Protein AF-A0A524R0M7-F1 (afdb_monomer)

Mean predicted aligned error: 8.1 Å

Foldseek 3Di:
DAAEAAADQFQVCLVPLCVPQLVVVVCQQQPADPLRHGPPQCADSVRDHDPPCPVSPCVNVVVVQVSPCCNPNQHGCTGHLVSNLVSVVVVVVVVDDDHHYDFDTGPRDPVSSVVRVVRCVPRNVVVVPPDPPD

Sequence (134 aa):
MAKAIYVAPTMEEAESDPIELENFSSRILSSVGATGHVIGMPTDKNGRLPKGYEAWASRQTDRNRRDDPGHAGLPPLRGTSEVVIERIKETQAQGINHIFGAFGFPGLPHEKVMRSIELFATQVMPHFQEAPAT

Structure (mmCIF, N/CA/C/O backbone):
data_AF-A0A524R0M7-F1
#
_entry.id   AF-A0A524R0M7-F1
#
loop_
_atom_site.group_PDB
_atom_site.id
_atom_site.type_symbol
_atom_site.label_atom_id
_atom_site.label_alt_id
_atom_site.label_comp_id
_atom_site.label_asym_id
_atom_site.label_entity_id
_atom_site.label_seq_id
_atom_site.pdbx_PDB_ins_code
_atom_site.Cartn_x
_atom_site.Cartn_y
_atom_site.Cartn_z
_atom_site.occupancy
_atom_site.B_iso_or_equiv
_atom_site.auth_seq_id
_atom_site.auth_comp_id
_atom_site.auth_asym_id
_atom_site.auth_atom_id
_atom_site.pdbx_PDB_model_num
ATOM 1 N N . MET A 1 1 ? -3.704 -11.294 -6.481 1.00 59.41 1 MET A N 1
ATOM 2 C CA . MET A 1 1 ? -2.554 -10.424 -6.137 1.00 59.41 1 MET A CA 1
ATOM 3 C C . MET A 1 1 ? -2.847 -9.756 -4.806 1.00 59.41 1 MET A C 1
ATOM 5 O O . MET A 1 1 ? -4.020 -9.578 -4.503 1.00 59.41 1 MET A O 1
ATOM 9 N N . ALA A 1 2 ? -1.818 -9.433 -4.021 1.00 70.06 2 ALA A N 1
ATOM 10 C CA . ALA A 1 2 ? -2.004 -8.707 -2.769 1.00 70.06 2 ALA A CA 1
ATOM 11 C C . ALA A 1 2 ? -2.359 -7.234 -3.047 1.00 70.06 2 ALA A C 1
ATOM 13 O O . ALA A 1 2 ? -1.777 -6.624 -3.943 1.00 70.06 2 ALA A O 1
ATOM 14 N N . LYS A 1 3 ? -3.325 -6.685 -2.309 1.00 78.06 3 LYS A N 1
ATOM 15 C CA . LYS A 1 3 ? -3.758 -5.287 -2.365 1.00 78.06 3 LYS A CA 1
ATOM 16 C C . LYS A 1 3 ? -2.804 -4.447 -1.521 1.00 78.06 3 LYS A C 1
ATOM 18 O O . LYS A 1 3 ? -2.486 -4.834 -0.399 1.00 78.06 3 LYS A O 1
ATOM 23 N N . ALA A 1 4 ? -2.332 -3.327 -2.062 1.00 81.19 4 ALA A N 1
ATOM 24 C CA . ALA A 1 4 ? -1.498 -2.403 -1.303 1.00 81.19 4 ALA A CA 1
ATOM 25 C C . ALA A 1 4 ? -2.320 -1.795 -0.157 1.00 81.19 4 ALA A C 1
ATOM 27 O O . 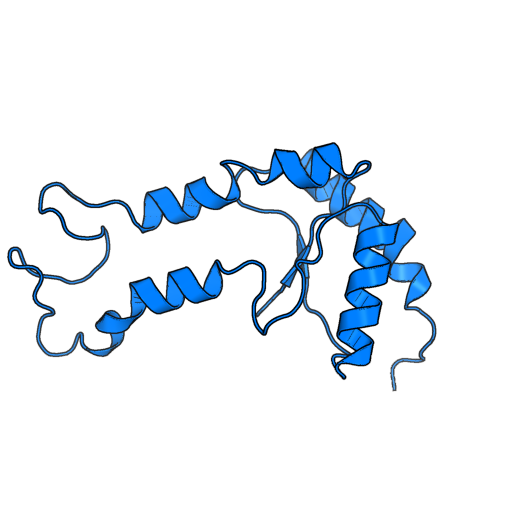ALA A 1 4 ? -3.419 -1.283 -0.390 1.00 81.19 4 ALA A O 1
ATOM 28 N N . ILE A 1 5 ? -1.794 -1.879 1.064 1.00 89.44 5 ILE A N 1
ATOM 29 C CA . ILE A 1 5 ? -2.403 -1.329 2.274 1.00 89.44 5 ILE A CA 1
ATOM 30 C C . ILE A 1 5 ? -1.431 -0.331 2.892 1.00 89.44 5 ILE A C 1
ATOM 32 O O . ILE A 1 5 ? -0.250 -0.634 3.086 1.00 89.44 5 ILE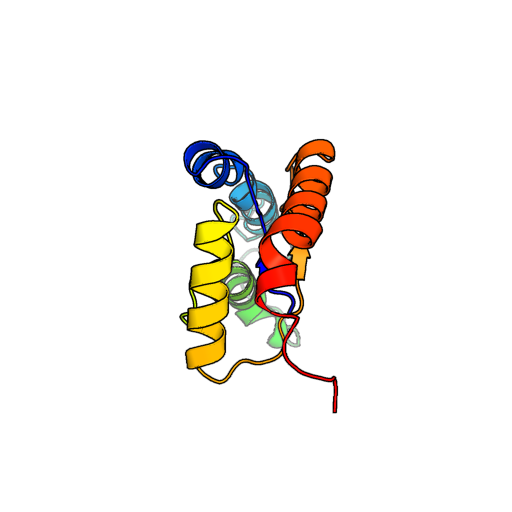 A O 1
ATOM 36 N N . TYR A 1 6 ? -1.942 0.854 3.214 1.00 93.44 6 TYR A N 1
ATOM 37 C CA . TYR A 1 6 ? -1.202 1.849 3.975 1.00 93.44 6 TYR A CA 1
ATOM 38 C C . TYR A 1 6 ? -2.138 2.627 4.904 1.00 93.44 6 TYR A C 1
ATOM 40 O O . TYR A 1 6 ? -3.006 3.373 4.455 1.00 93.44 6 TYR A O 1
ATOM 48 N N . VAL A 1 7 ? -1.959 2.423 6.206 1.00 96.38 7 VAL A N 1
ATOM 49 C CA . VAL A 1 7 ? -2.704 3.098 7.268 1.00 96.38 7 VAL A CA 1
ATOM 50 C C . VAL A 1 7 ? -1.794 4.154 7.881 1.00 96.38 7 VAL A C 1
ATOM 52 O O . VAL A 1 7 ? -0.721 3.827 8.392 1.00 96.38 7 VAL A O 1
ATOM 55 N N . ALA A 1 8 ? -2.219 5.411 7.826 1.00 96.75 8 ALA A N 1
ATOM 56 C CA . ALA A 1 8 ? -1.482 6.547 8.364 1.00 96.75 8 ALA A CA 1
ATOM 57 C C . ALA A 1 8 ? -2.281 7.238 9.483 1.00 96.75 8 ALA A C 1
ATOM 59 O O . ALA A 1 8 ? -3.506 7.132 9.516 1.00 96.75 8 ALA A O 1
ATOM 60 N N . PRO A 1 9 ? -1.630 7.981 10.396 1.00 96.88 9 PRO A N 1
ATOM 61 C CA . PRO A 1 9 ? -2.338 8.719 11.445 1.00 96.88 9 PRO A CA 1
ATOM 62 C C . PRO A 1 9 ? -3.246 9.839 10.915 1.00 96.88 9 PRO A C 1
ATOM 64 O O . PRO A 1 9 ? -4.206 10.214 11.582 1.00 96.88 9 PRO A O 1
ATOM 67 N N . THR A 1 10 ? -2.939 10.395 9.739 1.00 97.25 10 THR A N 1
ATOM 68 C CA . THR A 1 10 ? -3.697 11.487 9.115 1.00 97.25 10 THR A CA 1
ATOM 69 C C . THR A 1 10 ? -3.897 11.232 7.624 1.00 97.25 10 THR A C 1
ATOM 71 O O . THR A 1 10 ? -3.109 10.531 6.985 1.00 97.25 10 THR A O 1
ATOM 74 N N . MET A 1 11 ? -4.941 11.841 7.056 1.00 95.25 11 MET A N 1
ATOM 75 C CA . MET A 1 11 ? -5.168 11.804 5.608 1.00 95.25 11 MET A CA 1
ATOM 76 C C . MET A 1 11 ? -4.065 12.517 4.828 1.00 95.25 11 MET A C 1
ATOM 78 O O . MET A 1 11 ? -3.648 12.019 3.791 1.00 95.25 11 MET A O 1
ATOM 82 N N . GLU A 1 12 ? -3.533 13.619 5.357 1.00 94.81 12 GLU A N 1
ATOM 83 C CA . GLU A 1 12 ? -2.422 14.344 4.733 1.00 94.81 12 GLU A CA 1
ATOM 84 C C . GLU A 1 12 ? -1.178 13.456 4.563 1.00 94.81 12 GLU A C 1
ATOM 86 O O . GLU A 1 12 ? -0.577 13.431 3.490 1.00 94.81 12 GLU A O 1
ATOM 91 N N . GLU A 1 13 ? -0.807 12.675 5.585 1.00 94.00 13 GLU A N 1
ATOM 92 C CA . GLU A 1 13 ? 0.306 11.723 5.473 1.00 94.00 13 GLU A CA 1
ATOM 93 C C . GLU A 1 13 ? -0.026 10.612 4.466 1.00 94.00 13 GLU A C 1
ATOM 95 O O . GLU A 1 13 ? 0.786 10.295 3.596 1.00 94.00 13 GLU A O 1
ATOM 100 N N . ALA A 1 14 ? -1.245 10.065 4.537 1.00 91.88 14 ALA A N 1
ATOM 101 C CA . ALA A 1 14 ? -1.700 9.025 3.619 1.00 91.88 14 ALA A CA 1
ATOM 102 C C . ALA A 1 14 ? -1.679 9.475 2.149 1.00 91.88 14 ALA A C 1
ATOM 104 O O . ALA A 1 14 ? -1.449 8.655 1.264 1.00 91.88 14 ALA A O 1
ATOM 105 N N . GLU A 1 15 ? -1.937 10.751 1.876 1.00 88.81 15 GLU A N 1
ATOM 106 C CA . GLU A 1 15 ? -1.950 11.319 0.529 1.00 88.81 15 GLU A CA 1
ATOM 107 C C . GLU A 1 15 ? -0.560 11.729 0.047 1.00 88.81 15 GLU A C 1
ATOM 109 O O . GLU A 1 15 ? -0.262 11.541 -1.130 1.00 88.81 15 GLU A O 1
ATOM 114 N N . SER A 1 16 ? 0.289 12.257 0.932 1.00 90.00 16 SER A N 1
ATOM 115 C CA . SER A 1 16 ? 1.598 12.813 0.572 1.00 90.00 16 SER A CA 1
ATOM 116 C C . SER A 1 16 ? 2.705 11.771 0.446 1.00 90.00 16 SER A C 1
ATOM 118 O O . SER A 1 16 ? 3.467 11.823 -0.517 1.00 90.00 16 SER A O 1
ATOM 120 N N . ASP A 1 17 ? 2.789 10.804 1.362 1.00 88.50 17 ASP A N 1
ATOM 121 C CA . ASP A 1 17 ? 3.863 9.803 1.353 1.00 88.50 17 ASP A CA 1
ATOM 122 C C . ASP A 1 17 ? 3.954 8.983 0.053 1.00 88.50 17 ASP A C 1
ATOM 124 O O . ASP A 1 17 ? 5.062 8.681 -0.384 1.00 88.50 17 ASP A O 1
ATOM 128 N N . PRO A 1 18 ? 2.851 8.609 -0.613 1.00 81.12 18 PRO A N 1
ATOM 129 C CA . PRO A 1 18 ? 2.929 7.870 -1.871 1.00 81.12 18 PRO A CA 1
ATOM 130 C C . PRO A 1 18 ? 3.421 8.700 -3.063 1.00 81.12 18 PRO A C 1
ATOM 132 O O . PRO A 1 18 ? 3.880 8.129 -4.060 1.00 81.12 18 PRO A O 1
ATOM 135 N N . ILE A 1 19 ? 3.316 10.032 -2.986 1.00 78.06 19 ILE A N 1
ATOM 136 C CA . ILE A 1 19 ? 3.706 10.938 -4.070 1.00 78.06 19 ILE A CA 1
ATOM 137 C C . ILE A 1 19 ? 5.197 10.739 -4.355 1.00 78.06 19 ILE A C 1
ATOM 139 O O . ILE A 1 19 ? 6.019 10.667 -3.447 1.00 78.06 19 ILE A O 1
ATOM 143 N N . GLU A 1 20 ? 5.545 10.608 -5.636 1.00 68.62 20 GLU A N 1
ATOM 144 C CA . GLU A 1 20 ? 6.880 10.250 -6.148 1.00 68.62 20 GLU A CA 1
ATOM 145 C C . GLU A 1 20 ? 7.407 8.847 -5.783 1.00 68.62 20 GLU A C 1
ATOM 147 O O . GLU A 1 20 ? 8.086 8.235 -6.612 1.00 68.62 20 GLU A O 1
ATOM 152 N N . LEU A 1 21 ? 7.080 8.295 -4.612 1.00 67.56 21 LEU A N 1
ATOM 153 C CA . LEU A 1 21 ? 7.569 6.991 -4.147 1.00 67.56 21 LEU A CA 1
ATOM 154 C C . LEU A 1 21 ? 6.954 5.815 -4.918 1.00 67.56 21 LEU A C 1
ATOM 156 O O . LEU A 1 21 ? 7.671 4.912 -5.359 1.00 67.56 21 LEU A O 1
ATOM 160 N N . GLU A 1 22 ? 5.652 5.860 -5.198 1.00 66.06 22 GLU A N 1
ATOM 161 C CA . GLU A 1 22 ? 5.008 4.854 -6.056 1.00 66.06 22 GLU A CA 1
ATOM 162 C C . GLU A 1 22 ? 5.490 4.952 -7.505 1.00 66.06 22 GLU A C 1
ATOM 164 O O . GLU A 1 22 ? 5.691 3.944 -8.187 1.00 66.06 22 GLU A O 1
ATOM 169 N N . ASN A 1 23 ? 5.782 6.176 -7.949 1.00 65.31 23 ASN A N 1
ATOM 170 C CA . ASN A 1 23 ? 6.322 6.423 -9.276 1.00 65.31 23 ASN A CA 1
ATOM 171 C C . ASN A 1 23 ? 7.785 5.998 -9.396 1.00 65.31 23 ASN A C 1
ATOM 173 O O . ASN A 1 23 ? 8.221 5.733 -10.509 1.00 65.31 23 ASN A O 1
ATOM 177 N N . PHE A 1 24 ? 8.563 5.905 -8.315 1.00 65.88 24 PHE A N 1
ATOM 178 C CA . PHE A 1 24 ? 9.997 5.611 -8.391 1.00 65.88 24 PHE A CA 1
ATOM 179 C C . PHE A 1 24 ? 10.286 4.283 -9.102 1.00 65.88 24 PHE A C 1
ATOM 181 O O . PHE A 1 24 ? 11.060 4.232 -10.063 1.00 65.88 24 PHE A O 1
ATOM 188 N N . SER A 1 25 ? 9.617 3.209 -8.678 1.00 64.38 25 SER A N 1
ATOM 189 C CA . SER A 1 25 ? 9.806 1.887 -9.287 1.00 64.38 25 SER A CA 1
ATOM 190 C C . SER A 1 25 ? 9.271 1.852 -10.715 1.00 64.38 25 SER A C 1
ATOM 192 O O . SER A 1 25 ? 9.933 1.328 -11.613 1.00 64.38 25 SER A O 1
ATOM 194 N N . SER A 1 26 ? 8.112 2.466 -10.953 1.00 66.00 26 SER A N 1
ATOM 195 C CA . SER A 1 26 ? 7.517 2.561 -12.285 1.00 66.00 26 SER A CA 1
ATOM 196 C C . SER A 1 26 ? 8.392 3.369 -13.234 1.00 66.00 26 SER A C 1
ATOM 198 O O . SER A 1 26 ? 8.591 2.943 -14.365 1.00 66.00 26 SER A O 1
ATOM 200 N N . ARG A 1 27 ? 9.007 4.465 -12.780 1.00 70.44 27 ARG A N 1
ATOM 201 C CA . ARG A 1 27 ? 9.959 5.294 -13.534 1.00 70.44 27 ARG A CA 1
ATOM 202 C C . ARG A 1 27 ? 11.197 4.506 -13.926 1.00 70.44 27 ARG A C 1
ATOM 204 O O . ARG A 1 27 ? 11.532 4.490 -15.104 1.00 70.44 27 ARG A O 1
ATOM 211 N N . ILE A 1 28 ? 11.854 3.820 -12.987 1.00 71.69 28 ILE A N 1
ATOM 212 C CA . ILE A 1 28 ? 13.031 2.986 -13.307 1.00 71.69 28 ILE A CA 1
ATOM 213 C C . ILE A 1 28 ? 12.668 1.938 -14.353 1.00 71.69 28 ILE A C 1
ATOM 215 O O . ILE A 1 28 ? 13.397 1.710 -15.313 1.00 71.69 28 ILE A O 1
ATOM 219 N N . LEU A 1 29 ? 11.520 1.303 -14.174 1.00 69.31 29 LEU A N 1
ATOM 220 C CA . LEU A 1 29 ? 11.158 0.153 -14.975 1.00 69.31 29 LEU A CA 1
ATOM 221 C C . LEU A 1 29 ? 10.440 0.499 -16.291 1.00 69.31 29 LEU A C 1
ATOM 223 O O . LEU A 1 29 ? 10.307 -0.371 -17.145 1.00 69.31 29 LEU A O 1
ATOM 227 N N . SER A 1 30 ? 9.986 1.741 -16.454 1.00 71.31 30 SER A N 1
ATOM 228 C CA . SER A 1 30 ? 9.504 2.315 -17.719 1.00 71.31 30 SER A CA 1
ATOM 229 C C . SER A 1 30 ? 10.560 3.191 -18.397 1.00 71.31 30 SER A C 1
ATOM 231 O O . SER A 1 30 ?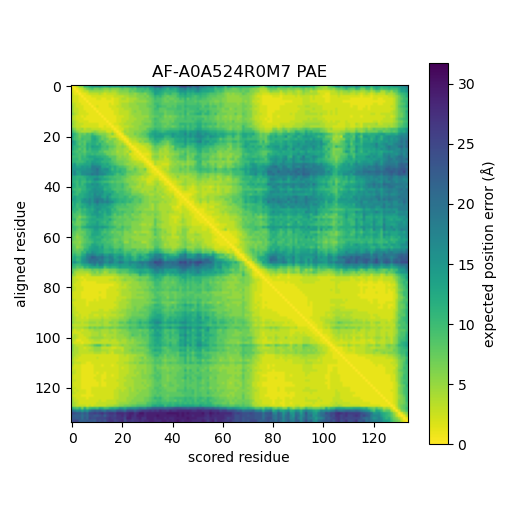 10.303 3.743 -19.466 1.00 71.31 30 SER A O 1
ATOM 233 N N . SER A 1 31 ? 11.749 3.319 -17.795 1.00 76.44 31 SER A N 1
ATOM 234 C CA . SER A 1 31 ? 12.835 4.133 -18.336 1.00 76.44 31 SER A CA 1
ATOM 235 C C . SER A 1 31 ? 13.221 3.655 -19.729 1.00 76.44 31 SER A C 1
ATOM 237 O O . SER A 1 31 ? 13.267 2.454 -20.003 1.00 76.44 31 SER A O 1
ATOM 239 N N . VAL A 1 32 ? 13.531 4.609 -20.602 1.00 79.06 32 VAL A N 1
ATOM 240 C CA . VAL A 1 32 ? 14.000 4.347 -21.961 1.00 79.06 32 VAL A CA 1
ATOM 241 C C . VAL A 1 32 ? 15.521 4.422 -22.014 1.00 79.06 32 VAL A C 1
ATOM 243 O O . VAL A 1 32 ? 16.136 5.321 -21.443 1.00 79.06 32 VAL A O 1
ATOM 246 N N . GLY A 1 33 ? 16.139 3.446 -22.675 1.00 73.06 33 GLY A N 1
ATOM 247 C CA . GLY A 1 33 ? 17.579 3.438 -22.909 1.00 73.06 33 GLY A CA 1
ATOM 248 C C . GLY A 1 33 ? 17.984 4.407 -24.022 1.00 73.06 33 GLY A C 1
ATOM 249 O O . GLY A 1 33 ? 17.146 5.028 -24.672 1.00 73.06 33 GLY A O 1
ATOM 250 N N . ALA A 1 34 ? 19.285 4.468 -24.317 1.00 71.75 34 ALA A N 1
ATOM 251 C CA . ALA A 1 34 ? 19.845 5.324 -25.373 1.00 71.75 34 ALA A CA 1
ATOM 252 C C . ALA A 1 34 ? 19.262 5.065 -26.780 1.00 71.75 34 ALA A C 1
ATOM 254 O O . ALA A 1 34 ? 19.392 5.899 -27.669 1.00 71.75 34 ALA A O 1
ATOM 255 N N . THR A 1 35 ? 18.616 3.915 -26.989 1.00 70.88 35 THR A N 1
ATOM 256 C CA . THR A 1 35 ? 17.947 3.549 -28.245 1.00 70.88 35 THR A CA 1
ATOM 257 C C . THR A 1 35 ? 16.494 4.027 -28.324 1.00 70.88 35 THR A C 1
ATOM 259 O O . THR A 1 35 ? 15.836 3.749 -29.320 1.00 70.88 35 THR A O 1
ATOM 262 N N . GLY A 1 36 ? 15.970 4.693 -27.288 1.00 74.62 36 GLY A N 1
ATOM 263 C CA . GLY A 1 36 ? 14.572 5.132 -27.208 1.00 74.62 36 GLY A CA 1
ATOM 264 C C . GLY A 1 36 ? 13.577 4.035 -26.810 1.00 74.62 36 GLY A C 1
ATOM 265 O O . GLY A 1 36 ? 12.379 4.296 -26.753 1.00 74.62 36 GLY A O 1
ATOM 266 N N . HIS A 1 37 ? 14.053 2.823 -26.506 1.00 75.88 37 HIS A N 1
ATOM 267 C CA . HIS A 1 37 ? 13.214 1.686 -26.116 1.00 75.88 37 HIS A CA 1
ATOM 268 C C . HIS A 1 37 ? 13.242 1.453 -24.607 1.00 75.88 37 HIS A C 1
ATOM 270 O O . HIS A 1 37 ? 14.256 1.707 -23.953 1.00 75.88 37 HIS A O 1
ATOM 276 N N . VAL A 1 38 ? 12.135 0.937 -24.065 1.00 77.06 38 VAL A N 1
ATOM 277 C CA . VAL A 1 38 ? 12.004 0.605 -22.640 1.00 77.06 38 VAL A CA 1
ATOM 278 C C . VAL A 1 38 ? 13.076 -0.405 -22.231 1.00 77.06 38 VAL A C 1
ATOM 280 O O . VAL A 1 38 ? 13.252 -1.449 -22.865 1.00 77.06 38 VAL A O 1
ATOM 283 N N . ILE A 1 39 ? 13.789 -0.102 -21.150 1.00 76.06 39 ILE A N 1
ATOM 284 C CA . ILE A 1 39 ? 14.839 -0.960 -20.606 1.00 76.06 39 ILE A CA 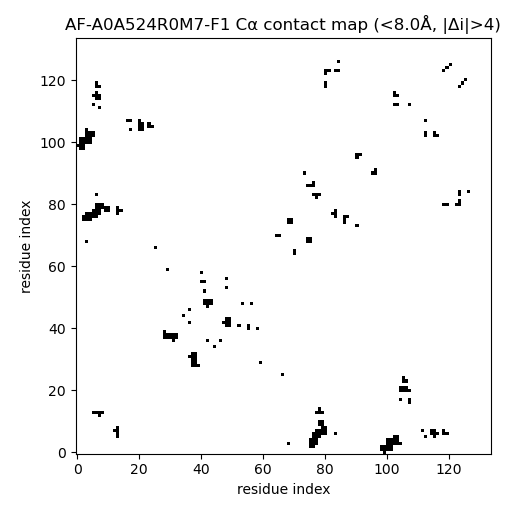1
ATOM 285 C C . ILE A 1 39 ? 14.230 -2.302 -20.177 1.00 76.06 39 ILE A C 1
ATOM 287 O O . ILE A 1 39 ? 13.249 -2.364 -19.441 1.00 76.06 39 ILE A O 1
ATOM 291 N N . GLY A 1 40 ? 14.830 -3.403 -20.637 1.00 75.81 40 GLY A N 1
ATOM 292 C CA . GLY A 1 40 ? 14.380 -4.759 -20.308 1.00 75.81 40 GLY A CA 1
ATOM 293 C C . GLY A 1 40 ? 13.245 -5.300 -21.186 1.00 75.81 40 GLY A C 1
ATOM 294 O O . GLY A 1 40 ? 12.802 -6.430 -20.956 1.00 75.81 40 GLY A O 1
ATOM 295 N N . MET A 1 41 ? 12.797 -4.545 -22.197 1.00 82.38 41 MET A N 1
ATOM 296 C CA . MET A 1 41 ? 12.009 -5.092 -23.303 1.00 82.38 41 MET A CA 1
ATOM 297 C C . MET A 1 41 ? 12.949 -5.728 -24.337 1.00 82.38 41 MET A C 1
ATOM 299 O O . MET A 1 41 ? 13.940 -5.105 -24.722 1.00 82.38 41 MET A O 1
ATOM 303 N N . PRO A 1 42 ? 12.673 -6.960 -24.800 1.00 84.38 42 PRO A N 1
ATOM 304 C CA . PRO A 1 42 ? 13.510 -7.646 -25.774 1.00 84.38 42 PRO A CA 1
ATOM 305 C C . PRO A 1 42 ? 13.199 -7.117 -27.178 1.00 84.38 42 PRO A C 1
ATOM 307 O O . PRO A 1 42 ? 12.658 -7.837 -28.005 1.00 84.38 42 PRO A O 1
ATOM 310 N N . THR A 1 43 ? 13.474 -5.842 -27.440 1.00 83.94 43 THR A N 1
ATOM 311 C CA . THR A 1 43 ? 13.271 -5.213 -28.752 1.00 83.94 43 THR A CA 1
ATOM 312 C C . THR A 1 43 ? 14.605 -4.960 -29.439 1.00 83.94 43 THR A C 1
ATOM 314 O O . THR A 1 43 ? 15.595 -4.623 -28.788 1.00 83.94 43 THR A O 1
ATOM 317 N N . ASP A 1 44 ? 14.638 -5.101 -30.763 1.00 81.56 44 ASP A N 1
ATOM 318 C CA . ASP A 1 44 ? 15.800 -4.722 -31.562 1.00 81.56 44 ASP A C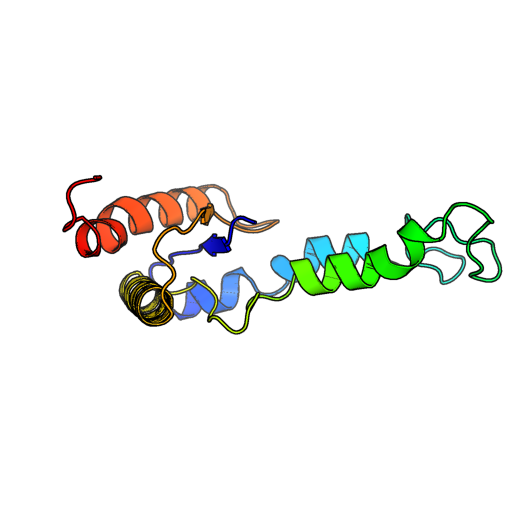A 1
ATOM 319 C C . ASP A 1 44 ? 15.995 -3.190 -31.602 1.00 81.56 44 ASP A C 1
ATOM 321 O O . ASP A 1 44 ? 15.210 -2.412 -31.058 1.00 81.56 44 ASP A O 1
ATOM 325 N N . LYS A 1 45 ? 17.050 -2.735 -32.289 1.00 79.50 45 LYS A N 1
ATOM 326 C CA . LYS A 1 45 ? 17.339 -1.301 -32.477 1.00 79.50 45 LYS A CA 1
ATOM 327 C C . LYS A 1 45 ? 16.223 -0.512 -33.182 1.00 79.50 45 LYS A C 1
ATOM 329 O O . LYS A 1 45 ? 16.246 0.711 -33.142 1.00 79.50 45 LYS A O 1
ATOM 334 N N . ASN A 1 46 ? 15.295 -1.199 -33.847 1.00 81.88 46 ASN A N 1
ATOM 335 C CA . ASN A 1 46 ? 14.162 -0.623 -34.566 1.00 81.88 46 ASN A CA 1
ATOM 336 C C . ASN A 1 46 ? 12.840 -0.787 -33.789 1.00 81.88 46 ASN A C 1
ATOM 338 O O . ASN A 1 46 ? 11.776 -0.538 -34.355 1.00 81.88 46 ASN A O 1
ATOM 342 N N . GLY A 1 47 ? 12.888 -1.273 -32.544 1.00 78.31 47 GLY A N 1
ATOM 343 C CA . GLY A 1 47 ? 11.718 -1.479 -31.693 1.00 78.31 47 GLY A CA 1
ATOM 344 C C . GLY A 1 47 ? 10.911 -2.734 -32.000 1.00 78.31 47 GLY A C 1
ATOM 345 O O . GLY A 1 47 ? 9.809 -2.897 -31.479 1.00 78.31 47 GLY A O 1
ATOM 346 N N . ARG A 1 48 ? 11.428 -3.637 -32.837 1.00 85.94 48 ARG A N 1
ATOM 347 C CA . ARG A 1 48 ? 10.734 -4.871 -33.217 1.00 85.94 48 ARG A CA 1
ATOM 348 C C . ARG A 1 48 ? 11.040 -5.981 -32.224 1.00 85.94 48 ARG A C 1
ATOM 350 O O . ARG A 1 48 ? 12.191 -6.182 -31.837 1.00 85.94 48 ARG A O 1
ATOM 357 N N . LEU A 1 49 ? 10.007 -6.730 -31.850 1.00 87.50 49 LEU A N 1
ATOM 358 C CA . LEU A 1 49 ? 10.157 -7.955 -31.068 1.00 87.50 49 LEU A CA 1
ATOM 359 C C . LEU A 1 49 ? 10.752 -9.068 -31.951 1.00 87.50 49 LEU A C 1
ATOM 361 O O . LEU A 1 49 ? 10.237 -9.310 -33.047 1.00 87.50 49 LEU A O 1
ATOM 365 N N . PRO A 1 50 ? 11.811 -9.761 -31.503 1.00 87.62 50 PRO A N 1
ATOM 366 C CA . PRO A 1 50 ? 12.294 -10.972 -32.142 1.00 87.62 50 PRO A CA 1
ATOM 367 C C . PRO A 1 50 ? 11.226 -12.069 -32.142 1.00 87.62 50 PRO A C 1
ATOM 369 O O . PRO A 1 50 ? 10.393 -12.156 -31.238 1.00 87.62 50 PRO A O 1
ATOM 372 N N . LYS A 1 51 ? 11.298 -12.956 -33.136 1.00 89.69 51 LYS A N 1
ATOM 373 C CA . LYS A 1 51 ? 10.443 -14.147 -33.208 1.00 89.69 51 LYS A CA 1
ATOM 374 C C . LYS A 1 51 ? 10.592 -14.989 -31.933 1.00 89.69 51 LYS A C 1
ATOM 376 O O . LYS A 1 51 ? 11.718 -15.261 -31.517 1.00 89.69 51 LYS A O 1
ATOM 381 N N . GLY A 1 52 ? 9.477 -15.424 -31.349 1.00 88.81 52 GLY A N 1
ATOM 382 C CA . GLY A 1 52 ? 9.446 -16.206 -30.106 1.00 88.81 52 GLY A CA 1
ATOM 383 C C . GLY A 1 52 ? 9.341 -15.371 -28.823 1.00 88.81 52 GLY A C 1
ATOM 384 O O . GLY A 1 52 ? 9.261 -15.943 -27.737 1.00 88.81 52 GLY A O 1
ATOM 385 N N . TYR A 1 53 ? 9.335 -14.037 -28.922 1.00 87.25 53 TYR A N 1
ATOM 386 C CA . TYR A 1 53 ? 9.155 -13.120 -27.789 1.00 87.25 53 TYR A CA 1
ATOM 387 C C . TYR A 1 53 ? 7.772 -12.452 -27.769 1.00 87.25 53 TYR A C 1
ATOM 389 O O . TYR A 1 53 ? 7.569 -11.464 -27.068 1.00 87.25 53 TYR A O 1
ATOM 397 N N . GLU A 1 54 ? 6.789 -12.991 -28.487 1.00 88.38 54 GLU A N 1
ATOM 398 C CA . GLU A 1 54 ? 5.444 -12.418 -28.610 1.00 88.38 54 GLU A CA 1
ATOM 399 C C . GLU A 1 54 ? 4.757 -12.258 -27.242 1.00 88.38 54 GLU A C 1
ATOM 401 O O . GLU A 1 54 ? 4.082 -11.260 -27.004 1.00 88.38 54 GLU A O 1
ATOM 406 N N . ALA A 1 55 ? 5.017 -13.171 -26.298 1.00 84.25 55 ALA A N 1
ATOM 407 C CA . ALA A 1 55 ? 4.524 -13.088 -24.918 1.00 84.25 55 ALA A CA 1
ATOM 408 C C . ALA A 1 55 ? 5.039 -11.857 -24.141 1.00 84.25 55 ALA A C 1
ATOM 410 O O . ALA A 1 55 ? 4.461 -11.475 -23.128 1.00 84.25 55 ALA A O 1
ATOM 411 N N . TRP A 1 56 ? 6.120 -11.222 -24.600 1.00 82.25 56 TRP A N 1
ATOM 412 C CA . TRP A 1 56 ? 6.681 -10.021 -23.981 1.00 82.25 56 TRP A CA 1
ATOM 413 C C . TRP A 1 56 ? 6.061 -8.736 -24.530 1.00 82.25 56 TRP A C 1
ATOM 415 O O . TRP A 1 56 ? 6.283 -7.678 -23.947 1.00 82.25 56 TRP A O 1
ATOM 425 N N . ALA A 1 57 ? 5.268 -8.808 -25.606 1.00 83.69 57 ALA A N 1
ATOM 426 C CA . ALA A 1 57 ? 4.665 -7.639 -26.243 1.00 83.69 57 ALA A CA 1
ATOM 427 C C . ALA A 1 57 ? 3.759 -6.844 -25.293 1.00 83.69 57 ALA A C 1
ATOM 429 O O . ALA A 1 57 ? 3.781 -5.616 -25.304 1.00 83.69 57 ALA A O 1
ATOM 430 N N . SER A 1 58 ? 3.002 -7.537 -24.436 1.00 82.75 58 SER A N 1
ATOM 431 C CA . SER A 1 58 ? 2.094 -6.918 -23.465 1.00 82.75 58 SER A CA 1
ATOM 432 C C . SER A 1 58 ? 2.768 -6.530 -22.154 1.00 82.75 58 SER A C 1
ATOM 434 O O . SER A 1 58 ? 2.125 -5.900 -21.321 1.00 82.75 58 SER A O 1
ATOM 436 N N . ARG A 1 59 ? 4.052 -6.854 -21.944 1.00 79.81 59 ARG A N 1
ATOM 437 C CA . ARG A 1 59 ? 4.674 -6.776 -20.613 1.00 79.81 59 ARG A CA 1
ATOM 438 C C . ARG A 1 59 ? 4.605 -5.386 -19.991 1.00 79.81 59 ARG A C 1
ATOM 440 O O . ARG A 1 59 ? 4.409 -5.277 -18.783 1.00 79.81 59 ARG A O 1
ATOM 447 N N . GLN A 1 60 ? 4.766 -4.327 -20.783 1.00 75.06 60 GLN A N 1
ATOM 448 C CA . GLN A 1 60 ? 4.641 -2.968 -20.257 1.00 75.06 60 GLN A CA 1
ATOM 449 C C . GLN A 1 60 ? 3.195 -2.651 -19.853 1.00 75.06 60 GLN A C 1
ATOM 451 O O . GLN A 1 60 ? 2.969 -2.083 -18.789 1.00 75.06 60 GLN A O 1
ATOM 456 N N . THR A 1 61 ? 2.216 -3.068 -20.653 1.00 77.69 61 THR A N 1
ATOM 457 C CA . THR A 1 61 ? 0.791 -2.935 -20.324 1.00 77.69 61 THR A CA 1
ATOM 458 C C . THR A 1 61 ? 0.425 -3.747 -19.081 1.00 77.69 61 THR A C 1
ATOM 460 O O . THR A 1 61 ? -0.277 -3.243 -18.208 1.00 77.69 61 THR A O 1
ATOM 463 N N . ASP A 1 62 ? 0.956 -4.962 -18.943 1.00 76.75 62 ASP A N 1
ATOM 464 C CA . ASP A 1 62 ? 0.737 -5.824 -17.777 1.00 76.75 62 ASP A CA 1
ATOM 465 C C . ASP A 1 62 ? 1.297 -5.198 -16.494 1.00 76.75 62 ASP A C 1
ATOM 467 O O . ASP A 1 62 ? 0.669 -5.272 -15.436 1.00 76.75 62 ASP A O 1
ATOM 471 N N . ARG A 1 63 ? 2.455 -4.533 -16.593 1.00 72.19 63 ARG A N 1
ATOM 472 C CA . ARG A 1 63 ? 3.039 -3.747 -15.498 1.00 72.19 63 ARG A CA 1
ATOM 473 C C . ARG A 1 63 ? 2.179 -2.540 -15.145 1.00 72.19 63 ARG A C 1
ATOM 475 O O . ARG A 1 63 ? 1.812 -2.395 -13.990 1.00 72.19 63 ARG A O 1
ATOM 482 N N . ASN A 1 64 ? 1.792 -1.736 -16.133 1.00 71.56 64 ASN A N 1
ATOM 483 C CA . ASN A 1 64 ? 0.947 -0.565 -15.897 1.00 71.56 64 ASN A CA 1
ATOM 484 C C . ASN A 1 64 ? -0.390 -0.959 -15.250 1.00 71.56 64 ASN A C 1
ATOM 486 O O . ASN A 1 64 ? -0.865 -0.275 -14.354 1.00 71.56 64 ASN A O 1
ATOM 490 N N . ARG A 1 65 ? -0.974 -2.097 -15.654 1.00 67.75 65 ARG A N 1
ATOM 491 C CA . ARG A 1 65 ? -2.189 -2.636 -15.033 1.00 67.75 65 ARG A CA 1
ATOM 492 C C . ARG A 1 65 ? -1.953 -3.059 -13.585 1.00 67.75 65 ARG A C 1
ATOM 494 O O . ARG A 1 65 ? -2.833 -2.880 -12.755 1.00 67.75 65 ARG A O 1
ATOM 501 N N . ARG A 1 66 ? -0.797 -3.651 -13.272 1.00 63.97 66 ARG A N 1
ATOM 502 C CA . ARG A 1 66 ? -0.421 -4.010 -11.894 1.00 63.97 66 ARG A CA 1
ATOM 503 C C . ARG A 1 66 ? -0.308 -2.775 -10.997 1.00 63.97 66 ARG A C 1
ATOM 505 O O . ARG A 1 66 ? -0.708 -2.861 -9.843 1.00 63.97 66 ARG A O 1
ATOM 512 N N . ASP A 1 67 ? 0.230 -1.685 -11.529 1.00 60.12 67 ASP A N 1
ATOM 513 C CA . ASP A 1 67 ? 0.489 -0.450 -10.784 1.00 60.12 67 ASP A CA 1
ATOM 514 C C . ASP A 1 67 ? -0.758 0.461 -10.678 1.00 60.12 67 ASP A C 1
ATOM 516 O O . ASP A 1 67 ? -0.687 1.524 -10.071 1.00 60.12 67 ASP A O 1
ATOM 520 N N . ASP A 1 68 ? -1.909 0.044 -11.230 1.00 60.50 68 ASP A N 1
ATOM 521 C CA . ASP A 1 68 ? -3.200 0.725 -11.070 1.00 60.50 68 ASP A CA 1
ATOM 522 C C . ASP A 1 68 ? -3.692 0.624 -9.605 1.00 60.50 68 ASP A C 1
ATOM 524 O O . ASP A 1 68 ? -4.024 -0.481 -9.147 1.00 60.50 68 ASP A O 1
ATOM 528 N N . PRO A 1 69 ? -3.792 1.754 -8.869 1.00 52.34 69 PRO A N 1
ATOM 529 C CA . PRO A 1 69 ? -4.235 1.771 -7.475 1.00 52.34 69 PRO A CA 1
ATOM 530 C C . PRO A 1 69 ? -5.655 1.218 -7.281 1.00 52.34 69 PRO A C 1
ATOM 532 O O . PRO A 1 69 ? -6.024 0.840 -6.165 1.00 52.34 69 PRO A O 1
ATOM 535 N N . GLY A 1 70 ? -6.451 1.171 -8.355 1.00 54.59 70 GLY A N 1
ATOM 536 C CA . GLY A 1 70 ? -7.849 0.772 -8.355 1.00 54.59 70 GLY A CA 1
ATOM 537 C C . GLY A 1 70 ? -8.123 -0.669 -8.772 1.00 54.59 70 GLY A C 1
ATOM 538 O O . GLY A 1 70 ? -9.285 -0.970 -9.017 1.00 54.59 70 GLY A O 1
ATOM 539 N N . HIS A 1 71 ? -7.114 -1.545 -8.900 1.00 53.88 71 HIS A N 1
ATOM 540 C CA . HIS A 1 71 ? -7.240 -2.896 -9.482 1.00 53.88 71 HIS A CA 1
ATOM 541 C C . HIS A 1 71 ? -8.621 -3.550 -9.215 1.00 53.88 71 HIS A C 1
ATOM 543 O O . HIS A 1 71 ? -8.960 -3.851 -8.068 1.00 53.88 71 HIS A O 1
ATOM 549 N N . ALA A 1 72 ? -9.400 -3.746 -10.293 1.00 55.56 72 ALA A N 1
ATOM 550 C CA . ALA A 1 72 ? -10.811 -4.183 -10.332 1.00 55.56 72 ALA A CA 1
ATOM 551 C C . ALA A 1 72 ? -11.917 -3.130 -10.043 1.00 55.56 72 ALA A C 1
ATOM 553 O O . ALA A 1 72 ? -13.061 -3.511 -9.821 1.00 55.56 72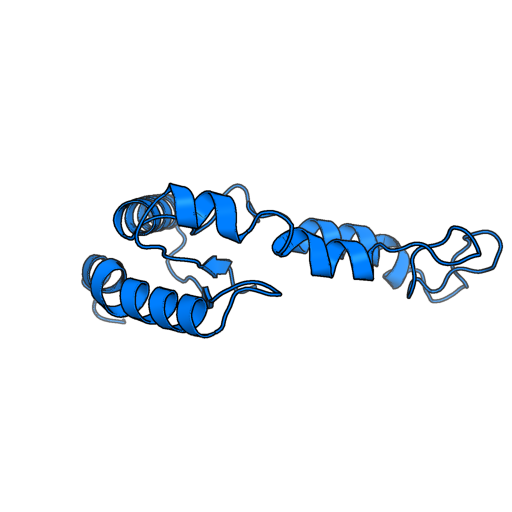 ALA A O 1
ATOM 554 N N . GLY A 1 73 ? -11.621 -1.827 -10.100 1.00 62.19 73 GLY A N 1
ATOM 555 C CA . GLY A 1 73 ? -12.585 -0.741 -9.849 1.00 62.19 73 GLY A CA 1
ATOM 556 C C . GLY A 1 73 ? -12.830 -0.446 -8.364 1.00 62.19 73 GLY A C 1
ATOM 557 O O . GLY A 1 73 ? -13.782 0.247 -8.020 1.00 62.19 73 GLY A O 1
ATOM 558 N N . LEU A 1 74 ? -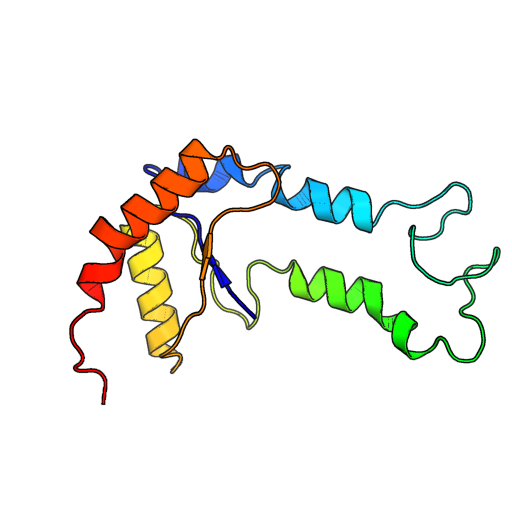11.981 -0.978 -7.483 1.00 66.81 74 LEU A N 1
ATOM 559 C CA . LEU A 1 74 ? -12.113 -0.857 -6.033 1.00 66.81 74 LEU A CA 1
ATOM 560 C C . LEU A 1 74 ? -11.162 0.210 -5.499 1.00 66.81 74 LEU A C 1
ATOM 562 O O . LEU A 1 74 ? -9.987 0.188 -5.870 1.00 66.81 74 LEU A O 1
ATOM 566 N N . PRO A 1 75 ? -11.591 1.058 -4.553 1.00 68.75 75 PRO A N 1
ATOM 567 C CA . PRO A 1 75 ? -10.730 2.097 -4.013 1.00 68.75 75 PRO A CA 1
ATOM 568 C C . PRO A 1 75 ? -9.466 1.504 -3.353 1.00 68.75 75 PRO A C 1
ATOM 570 O O . PRO A 1 75 ? -9.482 0.364 -2.856 1.00 68.75 75 PRO A O 1
ATOM 573 N N . PRO A 1 76 ? -8.341 2.242 -3.361 1.00 78.56 76 PRO A N 1
ATOM 574 C CA . PRO A 1 76 ? -7.103 1.807 -2.717 1.00 78.56 76 PRO A CA 1
ATOM 575 C C . PRO A 1 76 ? -7.305 1.682 -1.200 1.00 78.56 76 PRO A C 1
ATOM 577 O O . PRO A 1 76 ? -8.005 2.495 -0.607 1.00 78.56 76 PRO A O 1
ATOM 580 N N . LEU A 1 77 ? -6.679 0.715 -0.521 1.00 88.69 77 LEU A N 1
ATOM 581 C CA . LEU A 1 77 ? -6.777 0.598 0.948 1.00 88.69 77 LEU A CA 1
ATOM 582 C C . LEU A 1 77 ? -5.748 1.507 1.627 1.00 88.69 77 LEU A C 1
ATOM 584 O O . LEU A 1 77 ? -4.771 1.046 2.215 1.00 88.69 77 LEU A O 1
ATOM 588 N N . ARG A 1 78 ? -5.956 2.818 1.482 1.00 89.81 78 ARG A N 1
ATOM 589 C CA . ARG A 1 78 ? -5.040 3.861 1.948 1.00 89.81 78 ARG A CA 1
ATOM 590 C C . ARG A 1 78 ? -5.764 4.997 2.658 1.00 89.81 78 ARG A C 1
ATOM 592 O O . ARG A 1 78 ? -6.682 5.569 2.077 1.00 89.81 78 ARG A O 1
ATOM 599 N N . GLY A 1 79 ? -5.325 5.376 3.848 1.00 94.62 79 GLY A N 1
ATOM 600 C CA . GLY A 1 79 ? -5.928 6.481 4.594 1.00 94.62 79 GLY A CA 1
ATOM 601 C C . GLY A 1 79 ? -5.680 6.362 6.089 1.00 94.62 79 GLY A C 1
ATOM 602 O O . GLY A 1 79 ? -4.792 5.623 6.516 1.00 94.62 79 GLY A O 1
ATOM 603 N N . THR A 1 80 ? -6.501 7.049 6.879 1.00 97.62 80 THR A N 1
ATOM 604 C CA . THR A 1 80 ? -6.623 6.747 8.309 1.00 97.62 80 THR A CA 1
ATOM 605 C C . THR A 1 80 ? -7.295 5.393 8.526 1.00 97.62 80 THR A C 1
ATOM 607 O O . THR A 1 80 ? -7.852 4.799 7.595 1.00 97.62 80 THR A O 1
ATOM 610 N N . SER A 1 81 ? -7.258 4.896 9.761 1.00 97.62 81 SER A N 1
ATOM 611 C CA . SER A 1 81 ? -7.922 3.649 10.147 1.00 97.62 81 SER A CA 1
ATOM 612 C C . SER A 1 81 ? -9.398 3.642 9.735 1.00 97.62 81 SER A C 1
ATOM 614 O O . SER A 1 81 ? -9.861 2.672 9.141 1.00 97.62 81 SER A O 1
ATOM 616 N N . GLU A 1 82 ? -10.115 4.748 9.945 1.00 97.44 82 GLU A N 1
ATOM 617 C CA . GLU A 1 82 ? -11.537 4.910 9.612 1.00 97.44 82 GLU A CA 1
ATOM 618 C C . GLU A 1 82 ? -11.791 4.771 8.110 1.00 97.44 82 GLU A C 1
ATOM 620 O O . GLU A 1 82 ? -12.672 4.018 7.694 1.00 97.44 82 GLU A O 1
ATOM 625 N N . VAL A 1 83 ? -10.978 5.442 7.292 1.00 95.88 83 VAL A N 1
ATOM 626 C CA . VAL A 1 83 ? -11.086 5.388 5.828 1.00 95.88 83 VAL A CA 1
ATOM 627 C C . VAL A 1 83 ? -10.790 3.983 5.311 1.00 95.88 83 VAL A C 1
ATOM 629 O O . VAL A 1 83 ? -11.459 3.488 4.403 1.00 95.88 83 VAL A O 1
ATOM 632 N N . VAL A 1 84 ? -9.796 3.303 5.883 1.00 95.12 84 VAL A N 1
ATOM 633 C CA . VAL A 1 84 ? -9.476 1.928 5.487 1.00 95.12 84 VAL A CA 1
ATOM 634 C C . VAL A 1 84 ? -10.595 0.966 5.895 1.00 95.12 84 VAL A C 1
ATOM 636 O O . VAL A 1 84 ? -10.951 0.099 5.098 1.00 95.12 84 VAL A O 1
ATOM 639 N N . ILE A 1 85 ? -11.210 1.142 7.069 1.00 95.44 85 ILE A N 1
ATOM 640 C CA . ILE A 1 85 ? -12.386 0.365 7.494 1.00 95.44 85 ILE A CA 1
ATOM 641 C C . ILE A 1 85 ? -13.546 0.551 6.507 1.00 95.44 85 ILE A C 1
ATOM 643 O O . ILE A 1 85 ? -14.137 -0.438 6.073 1.00 95.44 85 ILE A O 1
ATOM 647 N N . GLU A 1 86 ? -13.868 1.791 6.1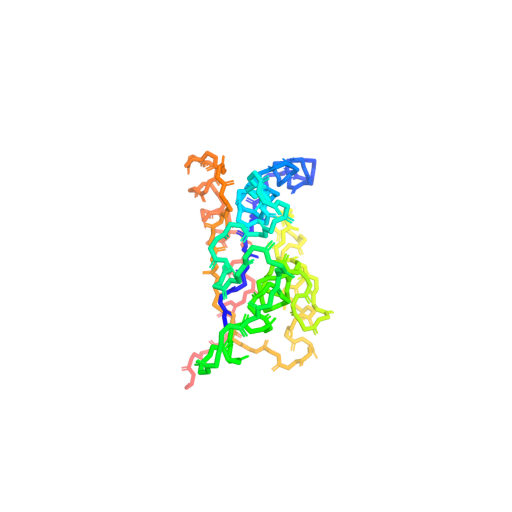37 1.00 94.62 86 GLU A N 1
ATOM 648 C CA . GLU A 1 86 ? -14.933 2.106 5.176 1.00 94.62 86 GLU A CA 1
ATOM 649 C C . GLU A 1 86 ? -14.707 1.387 3.841 1.00 94.62 86 GLU A C 1
ATOM 651 O O . GLU A 1 86 ? -15.567 0.639 3.377 1.00 94.62 86 GLU A O 1
ATOM 656 N N . ARG A 1 87 ? -13.501 1.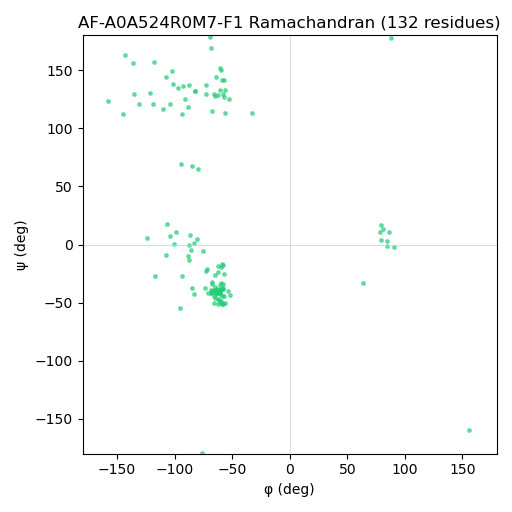494 3.279 1.00 92.19 87 ARG A N 1
ATOM 657 C CA . ARG A 1 87 ? -13.163 0.877 1.988 1.00 92.19 87 ARG A CA 1
ATOM 658 C C . ARG A 1 87 ? -13.141 -0.650 2.026 1.00 92.19 87 ARG A C 1
ATOM 660 O O . ARG A 1 87 ? -13.470 -1.302 1.031 1.00 92.19 87 ARG A O 1
ATOM 667 N N . ILE A 1 88 ? -12.766 -1.256 3.155 1.00 91.50 88 ILE A N 1
ATOM 668 C CA . ILE A 1 88 ? -12.879 -2.713 3.329 1.00 91.50 88 ILE A CA 1
ATOM 669 C C . ILE A 1 88 ? -14.356 -3.123 3.372 1.00 91.50 88 ILE A C 1
ATOM 671 O O . ILE A 1 88 ? -14.712 -4.111 2.734 1.00 91.50 88 ILE A O 1
ATOM 675 N N . LYS A 1 89 ? -15.233 -2.357 4.034 1.00 91.19 89 LYS A N 1
ATOM 676 C CA . LYS A 1 89 ? -16.684 -2.620 4.030 1.00 91.19 89 LYS A CA 1
ATOM 677 C C . LYS A 1 89 ? -17.294 -2.485 2.634 1.00 91.19 89 LYS A C 1
ATOM 679 O O . LYS A 1 89 ? -18.087 -3.334 2.240 1.00 91.19 89 LYS A O 1
ATOM 684 N N . GLU A 1 90 ? -16.892 -1.483 1.855 1.00 88.94 90 GLU A N 1
ATOM 685 C CA . GLU A 1 90 ? -17.291 -1.354 0.443 1.00 88.94 90 GLU A CA 1
ATOM 686 C C . GLU A 1 90 ? -16.827 -2.556 -0.388 1.00 88.94 90 GLU A C 1
ATOM 688 O O . GLU A 1 90 ? -17.571 -3.079 -1.216 1.00 88.94 90 GLU A O 1
ATOM 693 N N . THR A 1 91 ? -15.605 -3.029 -0.135 1.00 86.62 91 THR A N 1
ATOM 694 C CA . THR A 1 91 ? -15.050 -4.226 -0.778 1.00 86.62 91 THR A CA 1
ATOM 695 C C . THR A 1 91 ? -15.859 -5.479 -0.401 1.00 86.62 91 THR A C 1
ATOM 697 O O . THR A 1 91 ? -16.211 -6.268 -1.280 1.00 86.62 91 THR A O 1
ATOM 700 N N . GLN A 1 92 ? -16.244 -5.634 0.872 1.00 86.94 92 GLN A N 1
ATOM 701 C CA . GLN A 1 92 ? -17.131 -6.709 1.335 1.00 86.94 92 GLN A CA 1
ATOM 702 C C . GLN A 1 92 ? -18.527 -6.635 0.705 1.00 86.94 92 GLN A C 1
ATOM 704 O O . GLN A 1 92 ? -19.065 -7.667 0.305 1.00 86.94 92 GLN A O 1
ATOM 709 N N . ALA A 1 93 ? -19.097 -5.436 0.553 1.00 87.56 93 ALA A N 1
ATOM 710 C CA . ALA A 1 93 ? -20.399 -5.229 -0.088 1.00 87.56 93 ALA A CA 1
ATOM 711 C C . ALA A 1 93 ? -20.414 -5.666 -1.564 1.00 87.56 93 ALA A C 1
ATOM 713 O O . ALA A 1 93 ? -21.463 -6.020 -2.097 1.00 87.56 93 ALA A O 1
ATOM 714 N N . GLN A 1 94 ? -19.246 -5.704 -2.209 1.00 85.31 94 GLN A N 1
ATOM 715 C CA . GLN A 1 94 ? -19.065 -6.228 -3.565 1.00 85.31 94 GLN A CA 1
ATOM 716 C C . GLN A 1 94 ? -18.823 -7.749 -3.606 1.00 85.31 94 GLN A C 1
ATOM 718 O O . GLN A 1 94 ? -18.523 -8.302 -4.662 1.00 85.31 94 GLN A O 1
ATOM 723 N N . GLY A 1 95 ? -18.964 -8.444 -2.473 1.00 85.06 95 GLY A N 1
ATOM 724 C CA . GLY A 1 95 ? -18.831 -9.898 -2.366 1.00 85.06 95 GLY A CA 1
ATOM 725 C C . GLY A 1 95 ? -17.400 -10.396 -2.144 1.00 85.06 95 GLY A C 1
ATOM 726 O O . GLY A 1 95 ? -17.156 -11.597 -2.241 1.00 85.06 95 GLY A O 1
ATOM 727 N N . ILE A 1 96 ? -16.445 -9.509 -1.846 1.00 84.19 96 ILE A N 1
ATOM 728 C CA . ILE A 1 96 ? -15.047 -9.885 -1.600 1.00 84.19 96 ILE A CA 1
ATOM 729 C C . ILE A 1 96 ? -14.829 -10.091 -0.101 1.00 84.19 96 ILE A C 1
ATOM 731 O O . ILE A 1 96 ? -14.844 -9.149 0.686 1.00 84.19 96 ILE A O 1
ATOM 735 N N . ASN A 1 97 ? -14.583 -11.337 0.290 1.00 84.25 97 ASN A N 1
ATOM 736 C CA . ASN A 1 97 ? -14.453 -11.765 1.686 1.00 84.25 97 ASN A CA 1
ATOM 737 C C . ASN A 1 97 ? -13.011 -12.093 2.117 1.00 84.25 97 ASN A C 1
ATOM 739 O O . ASN A 1 97 ? -12.758 -12.274 3.305 1.00 84.25 97 ASN A O 1
ATOM 743 N N . HIS A 1 98 ? -12.059 -12.137 1.180 1.00 84.44 98 HIS A N 1
ATOM 744 C CA . HIS A 1 98 ? -10.648 -12.388 1.468 1.00 84.44 98 HIS A CA 1
ATOM 745 C C . HIS A 1 98 ? -9.758 -11.353 0.778 1.00 84.44 98 HIS A C 1
ATOM 747 O O . HIS A 1 98 ? -9.747 -11.239 -0.449 1.00 84.44 98 HIS A O 1
ATOM 753 N N . ILE A 1 99 ? -8.976 -10.619 1.573 1.00 82.75 99 ILE A N 1
ATOM 754 C CA . ILE A 1 99 ? -8.016 -9.619 1.097 1.00 82.75 99 ILE A CA 1
ATOM 755 C C . ILE A 1 99 ? -6.621 -10.052 1.541 1.00 82.75 99 ILE A C 1
ATOM 757 O O . ILE A 1 99 ? -6.344 -10.171 2.731 1.00 82.75 99 ILE A O 1
ATOM 761 N N . PHE A 1 100 ? -5.723 -10.255 0.580 1.00 84.50 100 PHE A N 1
ATOM 762 C CA . PHE A 1 100 ? -4.296 -10.395 0.861 1.00 84.50 100 PHE A CA 1
ATOM 763 C C . PHE A 1 100 ? -3.673 -9.002 0.852 1.00 84.50 100 PHE A C 1
ATOM 765 O O . PHE A 1 100 ? -3.729 -8.334 -0.175 1.00 84.50 100 PHE A O 1
ATOM 772 N N . GLY A 1 101 ? -3.111 -8.550 1.972 1.00 82.69 101 GLY A N 1
ATOM 773 C CA . GLY A 1 101 ? -2.495 -7.227 2.090 1.00 82.69 101 GLY A CA 1
ATOM 774 C C . GLY A 1 101 ? -0.994 -7.239 1.804 1.00 82.69 101 GLY A C 1
ATOM 775 O O . GLY A 1 101 ? -0.279 -8.109 2.296 1.00 82.69 101 GLY A O 1
ATOM 776 N N . ALA A 1 102 ? -0.509 -6.261 1.042 1.00 85.81 102 ALA A N 1
ATOM 777 C CA . ALA A 1 102 ? 0.904 -5.901 0.955 1.00 85.81 102 ALA A CA 1
ATOM 778 C C . ALA A 1 102 ? 1.099 -4.540 1.633 1.00 85.81 102 ALA A C 1
ATOM 780 O O . ALA A 1 102 ? 0.519 -3.549 1.192 1.00 85.81 102 ALA A O 1
ATOM 781 N N . PHE A 1 103 ? 1.879 -4.500 2.714 1.00 87.75 103 PHE A N 1
ATOM 782 C CA . PHE A 1 103 ? 2.063 -3.287 3.510 1.00 87.75 103 PHE A CA 1
ATOM 783 C C . PHE A 1 103 ? 3.254 -2.468 3.021 1.00 87.75 103 PHE A C 1
ATOM 785 O O . PHE A 1 103 ? 4.379 -2.967 2.961 1.00 87.75 103 PHE A O 1
ATOM 792 N N . GLY A 1 104 ? 2.988 -1.198 2.719 1.00 78.19 104 GLY A N 1
ATOM 793 C CA . GLY A 1 104 ? 3.979 -0.248 2.227 1.00 78.19 104 GLY A CA 1
ATOM 794 C C . GLY A 1 104 ? 4.155 -0.250 0.708 1.00 78.19 104 GLY A C 1
ATOM 795 O O . GLY A 1 104 ? 3.533 -1.011 -0.033 1.00 78.19 104 GLY A O 1
ATOM 796 N N . PHE A 1 105 ? 5.016 0.650 0.251 1.00 80.19 105 PHE A N 1
ATOM 797 C CA . PHE A 1 105 ? 5.359 0.854 -1.153 1.00 80.19 105 PHE A CA 1
ATOM 798 C C . PHE A 1 105 ? 6.849 1.206 -1.277 1.00 80.19 105 PHE A C 1
ATOM 800 O O . PHE A 1 105 ? 7.492 1.528 -0.271 1.00 80.19 105 PHE A O 1
ATOM 807 N N . PRO A 1 106 ? 7.438 1.097 -2.483 1.00 77.94 106 PRO A N 1
ATOM 808 C CA . PRO A 1 106 ? 8.859 1.352 -2.681 1.00 77.94 106 PRO A CA 1
ATOM 809 C C . PRO A 1 106 ? 9.289 2.718 -2.140 1.00 77.94 106 PRO A C 1
ATOM 811 O O . PRO A 1 106 ? 8.733 3.740 -2.516 1.00 77.94 106 PRO A O 1
ATOM 814 N N . GLY A 1 107 ? 10.294 2.725 -1.265 1.00 81.50 107 GLY A N 1
ATOM 815 C CA . GLY A 1 107 ? 10.851 3.946 -0.679 1.00 81.50 107 GLY A CA 1
ATOM 816 C C . GLY A 1 107 ? 10.111 4.493 0.546 1.00 81.50 107 GLY A C 1
ATOM 817 O O . GLY A 1 107 ? 10.590 5.466 1.123 1.00 81.50 107 GLY A O 1
ATOM 818 N N . LEU A 1 108 ? 9.013 3.868 0.994 1.00 88.25 108 LEU A N 1
ATOM 819 C CA . LEU A 1 108 ? 8.401 4.218 2.279 1.00 88.25 108 LEU A CA 1
ATOM 820 C C . LEU A 1 108 ? 9.365 3.850 3.428 1.00 88.25 108 LEU A C 1
ATOM 822 O O . LEU A 1 108 ? 9.833 2.706 3.472 1.00 88.25 108 LEU A O 1
ATOM 826 N N . PRO A 1 109 ? 9.658 4.769 4.368 1.00 91.81 109 PRO A N 1
ATOM 827 C CA . PRO A 1 109 ? 10.512 4.467 5.510 1.00 91.81 109 PRO A CA 1
ATOM 828 C C . PRO A 1 109 ? 9.988 3.290 6.343 1.00 91.81 109 PRO A C 1
ATOM 830 O O . PRO A 1 109 ? 8.780 3.130 6.542 1.00 91.81 109 PRO A O 1
ATOM 833 N N . HIS A 1 110 ? 10.901 2.451 6.836 1.00 92.88 110 HIS A N 1
ATOM 834 C CA . HIS A 1 110 ? 10.548 1.202 7.516 1.00 92.88 110 HIS A CA 1
ATOM 835 C C . HIS A 1 110 ? 9.676 1.438 8.756 1.00 92.88 110 HIS A C 1
ATOM 837 O O . HIS A 1 110 ? 8.718 0.706 8.990 1.00 92.88 110 HIS A O 1
ATOM 843 N N . GLU A 1 111 ? 9.945 2.494 9.516 1.00 96.38 111 GLU A N 1
ATOM 844 C CA . GLU A 1 111 ? 9.159 2.888 10.681 1.00 96.38 111 GLU A CA 1
ATOM 845 C C . GLU A 1 111 ? 7.703 3.208 10.325 1.00 96.38 111 GLU A C 1
ATOM 847 O O . GLU A 1 111 ? 6.794 2.860 11.080 1.00 96.38 111 GLU A O 1
ATOM 852 N N . LYS A 1 112 ? 7.456 3.793 9.146 1.00 95.69 112 LYS A N 1
ATOM 853 C CA . LYS A 1 112 ? 6.101 4.064 8.657 1.00 95.69 112 LYS A CA 1
ATOM 854 C C . LYS A 1 112 ? 5.403 2.787 8.204 1.00 95.69 112 LYS A C 1
ATOM 856 O O . LYS A 1 112 ? 4.214 2.627 8.475 1.00 95.69 112 LYS A O 1
ATOM 861 N N . VAL A 1 113 ? 6.133 1.852 7.588 1.00 94.81 113 VAL A N 1
ATOM 862 C CA . VAL A 1 113 ? 5.614 0.508 7.273 1.00 94.81 113 VAL A CA 1
ATOM 863 C C . VAL A 1 113 ? 5.173 -0.199 8.555 1.00 94.81 113 VAL A C 1
ATOM 865 O O . VAL A 1 113 ? 4.036 -0.657 8.642 1.00 94.81 113 VAL A O 1
ATOM 868 N N . MET A 1 114 ? 6.037 -0.242 9.572 1.00 97.19 114 MET A N 1
ATOM 869 C CA . MET A 1 114 ? 5.731 -0.900 10.846 1.00 97.19 114 MET A CA 1
ATOM 870 C C . MET A 1 114 ? 4.566 -0.225 11.572 1.00 97.19 114 MET A C 1
ATOM 872 O O . MET A 1 114 ? 3.666 -0.914 12.046 1.00 97.19 114 MET A O 1
ATOM 876 N N . ARG A 1 115 ? 4.515 1.114 11.583 1.00 97.19 115 ARG A N 1
ATOM 877 C CA . ARG A 1 115 ? 3.373 1.862 12.124 1.00 97.19 115 ARG A CA 1
ATOM 878 C C . ARG A 1 115 ? 2.078 1.545 11.382 1.00 97.19 115 ARG A C 1
ATOM 880 O O . ARG A 1 115 ? 1.048 1.370 12.021 1.00 97.19 115 ARG A O 1
ATOM 887 N N . SER A 1 116 ? 2.115 1.442 10.056 1.00 97.00 116 SER A N 1
ATOM 888 C CA . SER A 1 116 ? 0.936 1.065 9.274 1.00 97.00 116 SER A CA 1
ATOM 889 C C . SER A 1 116 ? 0.446 -0.341 9.610 1.00 97.00 116 SER A C 1
ATOM 891 O O . SER A 1 116 ? -0.765 -0.553 9.634 1.00 97.00 116 SER A O 1
ATOM 893 N N . ILE A 1 117 ? 1.351 -1.297 9.834 1.00 96.62 117 ILE A N 1
ATOM 894 C CA . ILE A 1 117 ? 0.989 -2.661 10.242 1.00 96.62 117 ILE A CA 1
ATOM 895 C C . ILE A 1 117 ? 0.339 -2.635 11.630 1.00 96.62 117 ILE A C 1
ATOM 897 O O . ILE A 1 117 ? -0.718 -3.234 11.813 1.00 96.62 117 ILE A O 1
ATOM 901 N N . GLU A 1 118 ? 0.925 -1.899 12.577 1.00 97.44 118 GLU A N 1
ATOM 902 C CA . GLU A 1 118 ? 0.397 -1.736 13.937 1.00 97.44 118 GLU A CA 1
ATOM 903 C C . GLU A 1 118 ? -1.005 -1.113 13.929 1.00 97.44 118 GLU A C 1
ATOM 905 O O . GLU A 1 118 ? -1.933 -1.666 14.518 1.00 97.44 118 GLU A O 1
ATOM 910 N N . LEU A 1 119 ? -1.194 0.007 13.219 1.00 97.81 119 LEU A N 1
ATOM 911 C CA . LEU A 1 119 ? -2.492 0.679 13.095 1.00 97.81 119 LEU A CA 1
ATOM 912 C C . LEU A 1 119 ? -3.531 -0.240 12.451 1.00 97.81 119 LEU A C 1
ATOM 914 O O . LEU A 1 119 ? -4.659 -0.341 12.928 1.00 97.81 119 LEU A O 1
ATOM 918 N N . PHE A 1 120 ? -3.149 -0.966 11.402 1.00 96.19 120 PHE A N 1
ATOM 919 C CA . PHE A 1 120 ? -4.043 -1.929 10.777 1.00 96.19 120 PHE A CA 1
ATOM 920 C C . PHE A 1 120 ? -4.457 -3.042 11.752 1.00 96.19 120 PHE A C 1
ATOM 922 O O . PHE A 1 120 ? -5.642 -3.342 11.891 1.00 96.19 120 PHE A O 1
ATOM 929 N N . ALA A 1 121 ? -3.503 -3.637 12.466 1.00 95.38 121 ALA A N 1
ATOM 930 C CA . ALA A 1 121 ? -3.769 -4.728 13.398 1.00 95.38 121 ALA A CA 1
ATOM 931 C C . ALA A 1 121 ? -4.602 -4.289 14.613 1.00 95.38 121 ALA A C 1
ATOM 933 O O . ALA A 1 121 ? -5.486 -5.025 15.044 1.00 95.38 121 ALA A O 1
ATOM 934 N N . THR A 1 122 ? -4.334 -3.102 15.157 1.00 97.12 122 THR A N 1
ATOM 935 C CA . THR A 1 122 ? -4.929 -2.636 16.420 1.00 97.12 122 THR A CA 1
ATOM 936 C C . THR A 1 122 ? -6.192 -1.802 16.234 1.00 97.12 122 THR A C 1
ATOM 938 O O . THR A 1 122 ? -7.039 -1.804 17.123 1.00 97.12 122 THR A O 1
ATOM 941 N N . GLN A 1 123 ? -6.346 -1.114 15.099 1.00 97.44 123 GLN A N 1
ATOM 942 C CA . GLN A 1 123 ? -7.466 -0.197 14.864 1.00 97.44 123 GLN A CA 1
ATOM 943 C C . GLN A 1 123 ? -8.375 -0.621 13.715 1.00 97.44 123 GLN A C 1
ATOM 945 O O . GLN A 1 123 ? -9.545 -0.275 13.743 1.00 97.44 123 GLN A O 1
ATOM 950 N N . VAL A 1 124 ? -7.890 -1.363 12.713 1.00 95.88 124 VAL A N 1
ATOM 951 C CA . VAL A 1 124 ? -8.722 -1.781 11.566 1.00 95.88 124 VAL A CA 1
ATOM 952 C C . VAL A 1 124 ? -9.289 -3.181 11.783 1.00 95.88 124 VAL A C 1
ATOM 954 O O . VAL A 1 124 ? -10.504 -3.372 11.745 1.00 95.88 124 VAL A O 1
ATOM 957 N N . MET A 1 125 ? -8.426 -4.165 12.046 1.00 94.00 125 MET A N 1
ATOM 958 C CA . MET A 1 125 ? -8.809 -5.578 12.161 1.00 94.00 125 MET A CA 1
ATOM 959 C C . MET A 1 125 ? -9.936 -5.868 13.166 1.00 94.00 125 MET A C 1
ATOM 961 O O . MET A 1 125 ? -10.799 -6.676 12.816 1.00 94.00 125 MET A O 1
ATOM 965 N N . PRO A 1 126 ? -10.010 -5.236 14.360 1.00 94.69 126 PRO A N 1
ATOM 966 C CA . PRO A 1 126 ? -11.083 -5.511 15.320 1.00 94.69 126 PRO A CA 1
ATOM 967 C C . PRO A 1 126 ? -12.500 -5.291 14.770 1.00 94.69 126 PRO A C 1
ATOM 969 O O . PRO A 1 126 ? -13.434 -5.946 15.217 1.00 94.69 126 PRO A O 1
ATOM 972 N N . HIS A 1 127 ? -12.674 -4.440 13.753 1.00 93.31 127 HIS A N 1
ATOM 973 C CA . HIS A 1 127 ? -13.976 -4.188 13.124 1.00 93.31 127 HIS A CA 1
ATOM 974 C C . HIS A 1 127 ? -14.453 -5.309 12.188 1.00 93.31 127 HIS A C 1
ATOM 976 O O . HIS A 1 127 ? -15.573 -5.243 11.684 1.00 93.31 127 HIS A O 1
ATOM 982 N N . PHE A 1 128 ? -13.615 -6.320 11.944 1.00 89.38 128 PHE A N 1
ATOM 983 C CA . PHE A 1 128 ? -13.888 -7.435 11.035 1.00 89.38 128 PHE A CA 1
ATOM 984 C C . PHE A 1 128 ? -13.764 -8.806 11.719 1.00 89.38 128 PHE A C 1
ATOM 986 O O . PHE A 1 128 ? -13.860 -9.830 11.049 1.00 89.38 128 PHE A O 1
ATOM 993 N N . GLN A 1 129 ? -13.555 -8.845 13.041 1.00 76.31 129 GLN A N 1
ATOM 994 C CA . GLN A 1 129 ? -13.371 -10.086 13.809 1.00 76.31 129 GLN A CA 1
ATOM 995 C C . GLN A 1 129 ? -14.681 -10.815 14.166 1.00 76.31 129 GLN A C 1
ATOM 997 O O . GLN A 1 129 ? -14.641 -11.854 14.822 1.00 76.31 129 GLN A O 1
ATOM 1002 N N . GLU A 1 130 ? -15.836 -10.349 13.689 1.00 67.06 130 GLU A N 1
ATOM 1003 C CA . GLU A 1 130 ? -17.118 -11.044 13.858 1.00 67.06 130 GLU A CA 1
ATOM 1004 C C . GLU A 1 130 ? -17.455 -11.932 12.652 1.00 67.06 130 GLU A C 1
ATOM 1006 O O . GLU A 1 130 ? -18.385 -11.680 11.892 1.00 67.06 130 GLU A O 1
ATOM 1011 N N . ALA A 1 131 ? -16.692 -13.010 12.488 1.00 52.84 131 ALA A N 1
ATOM 1012 C CA . ALA A 1 131 ? -17.185 -14.249 11.896 1.00 52.84 131 ALA A CA 1
ATOM 1013 C C . ALA A 1 131 ? -16.279 -15.398 12.365 1.00 52.84 131 ALA A C 1
ATOM 1015 O O . ALA A 1 131 ? -15.065 -15.323 12.153 1.00 52.84 131 ALA A O 1
ATOM 1016 N N . PRO A 1 132 ? -16.809 -16.462 12.998 1.00 47.62 132 PRO A N 1
ATOM 1017 C CA . PRO A 1 132 ? -16.020 -17.669 13.189 1.00 47.62 132 PRO A CA 1
ATOM 1018 C C . PRO A 1 132 ? -15.551 -18.151 11.811 1.00 47.62 132 PRO A C 1
ATOM 1020 O O . PRO A 1 132 ? -16.360 -18.298 10.893 1.00 47.62 132 PRO A O 1
ATOM 1023 N N . ALA A 1 133 ? -14.240 -18.357 11.664 1.00 52.66 133 ALA A N 1
ATOM 1024 C CA . ALA A 1 133 ? -13.687 -19.019 10.491 1.00 52.66 133 ALA A CA 1
ATOM 1025 C C . ALA A 1 133 ? -14.376 -20.387 10.373 1.00 52.66 133 ALA A C 1
ATOM 1027 O O . ALA A 1 133 ? -14.254 -21.216 11.276 1.00 52.66 133 ALA A O 1
ATOM 1028 N N . THR A 1 134 ? -15.178 -20.554 9.324 1.00 44.38 134 THR A N 1
ATOM 1029 C CA . THR A 1 134 ? -15.876 -21.804 9.000 1.00 44.38 134 THR A CA 1
ATOM 1030 C C . THR A 1 134 ? -15.035 -22.644 8.060 1.00 44.38 134 THR A C 1
ATOM 1032 O O . THR A 1 134 ? -14.307 -22.050 7.232 1.00 44.38 134 THR A O 1
#

Nearest PDB structures (foldseek):
  8cbb-assembly1_A  TM=6.044E-01  e=1.125E-02  Enhygromyxa salina
  8cbb-assembly2_C  TM=5.337E-01  e=1.649E-02  Enhygromyxa salina
  8bws-assembly1_A  TM=2.378E-01  e=8.063E-01  Saccharomyces cerevisiae S288C

Secondary structure (DSSP, 8-state):
-PEEEEE-SSHHHHHHTTTTHHHHHHHHHH-B-TTSSBTT----TTSPPPTT-GGGTTHHHHHHHHT-TTTTTPPPEEESHHHHHHHHHHHHHTT-----EEE--TT--HHHHHHHHHHIIIIIGGGG--S---

pLDDT: mean 81.72, std 12.75, range [44.38, 97.81]

Radius of gyration: 18.69 Å; Cα contacts (8 Å, |Δi|>4): 146; chains: 1; bounding box: 40×36×51 Å

Solvent-accessible surface area (backbone atoms only — not comparable to full-atom values): 7981 Å² total; per-residue (Å²): 129,62,45,59,34,43,37,30,96,36,56,68,56,42,62,51,66,52,58,66,29,61,47,47,61,52,48,67,62,60,32,58,43,98,78,73,44,49,53,92,56,79,48,49,95,83,69,45,66,52,91,92,43,68,85,57,73,51,48,65,60,56,48,55,56,68,70,40,69,37,69,93,84,39,82,56,43,55,14,26,47,68,54,32,44,52,51,50,51,56,42,38,74,71,72,49,89,81,83,52,74,35,78,51,56,61,84,60,55,67,68,58,40,53,48,16,52,49,43,37,60,71,63,31,46,70,84,66,67,88,60,83,90,126